Protein AF-J9DMN6-F1 (afdb_monomer_lite)

Structure (mmCIF, N/CA/C/O backbone):
data_AF-J9DMN6-F1
#
_entry.id   AF-J9DMN6-F1
#
loop_
_atom_site.group_PDB
_atom_site.id
_atom_site.type_symbol
_atom_site.label_atom_id
_atom_site.label_alt_id
_atom_site.label_comp_id
_atom_site.label_asym_id
_atom_site.label_entity_id
_atom_site.label_seq_id
_atom_site.pdbx_PDB_ins_code
_atom_site.Cartn_x
_atom_site.Cartn_y
_atom_site.Cartn_z
_atom_site.occupancy
_atom_site.B_iso_or_equiv
_atom_site.auth_seq_id
_atom_site.auth_comp_id
_atom_site.auth_asym_id
_atom_site.auth_atom_id
_atom_site.pdbx_PDB_model_num
ATOM 1 N N . THR A 1 1 ? -10.340 14.581 10.761 1.00 70.94 1 THR A N 1
ATOM 2 C CA . THR A 1 1 ? -9.964 13.678 11.871 1.00 70.94 1 THR A CA 1
ATOM 3 C C . THR A 1 1 ? -9.922 12.211 11.455 1.00 70.94 1 THR A C 1
ATOM 5 O O . THR A 1 1 ? -8.945 11.551 11.769 1.00 70.94 1 THR A O 1
ATOM 8 N N . SER A 1 2 ? -10.898 11.697 10.693 1.00 81.06 2 SER A N 1
ATOM 9 C CA . SER A 1 2 ? -10.941 10.287 10.249 1.00 81.06 2 SER A CA 1
ATOM 10 C C . SER A 1 2 ? -9.752 9.845 9.381 1.00 81.06 2 SER A C 1
ATOM 12 O O . SER A 1 2 ? -9.159 8.816 9.672 1.00 81.06 2 SER A O 1
ATOM 14 N N . LEU A 1 3 ? -9.345 10.634 8.376 1.00 84.31 3 LEU A N 1
ATOM 15 C CA . LEU A 1 3 ? -8.196 10.290 7.521 1.00 84.31 3 LEU A CA 1
ATOM 16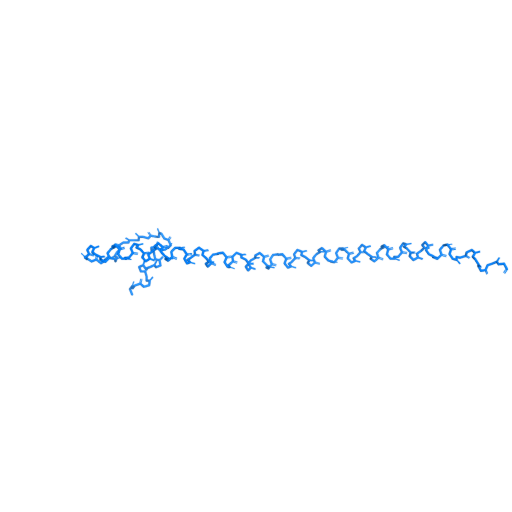 C C . LEU A 1 3 ? -6.884 10.172 8.314 1.00 84.31 3 LEU A C 1
ATOM 18 O O . LEU A 1 3 ? -6.104 9.267 8.053 1.00 84.31 3 LEU A O 1
ATOM 22 N N . TYR A 1 4 ? -6.654 11.050 9.297 1.00 89.12 4 TYR A N 1
ATOM 23 C CA . TYR A 1 4 ? -5.472 10.977 10.164 1.00 89.12 4 TYR A CA 1
ATOM 24 C C . TYR A 1 4 ? -5.436 9.649 10.925 1.00 89.12 4 TYR A C 1
ATOM 26 O O . TYR A 1 4 ? -4.447 8.934 10.824 1.00 89.12 4 TYR A O 1
ATOM 34 N N . PHE A 1 5 ? -6.540 9.283 11.588 1.00 86.12 5 PHE A N 1
ATOM 35 C CA . PHE A 1 5 ? -6.668 8.010 12.299 1.00 86.12 5 PHE A CA 1
ATOM 36 C C . PHE A 1 5 ? -6.416 6.809 11.370 1.00 86.12 5 PHE A C 1
ATOM 38 O O . PHE A 1 5 ? -5.608 5.939 11.676 1.00 86.12 5 PHE A O 1
ATOM 45 N N . THR A 1 6 ? -7.036 6.797 10.188 1.00 85.88 6 THR A N 1
ATOM 46 C CA . THR A 1 6 ? -6.857 5.717 9.211 1.00 85.88 6 THR A CA 1
ATOM 47 C C . THR A 1 6 ? -5.412 5.617 8.711 1.00 85.88 6 THR A C 1
ATOM 49 O O . THR A 1 6 ? -4.873 4.516 8.622 1.00 85.88 6 THR A O 1
ATOM 52 N N . LEU A 1 7 ? -4.759 6.749 8.428 1.00 88.12 7 LEU A N 1
ATOM 53 C CA . LEU A 1 7 ? -3.377 6.768 7.951 1.00 88.12 7 LEU A CA 1
ATOM 54 C C . LEU A 1 7 ? -2.391 6.301 9.023 1.00 88.12 7 LEU A C 1
ATOM 56 O O . LEU A 1 7 ? -1.570 5.447 8.713 1.00 88.12 7 LEU A O 1
ATOM 60 N N . ILE A 1 8 ? -2.477 6.791 10.266 1.00 90.19 8 ILE A N 1
ATOM 61 C CA . ILE A 1 8 ? -1.559 6.366 11.341 1.00 90.19 8 ILE A CA 1
ATOM 62 C C . ILE A 1 8 ? -1.733 4.888 11.710 1.00 90.19 8 ILE A C 1
ATOM 64 O O . ILE A 1 8 ? -0.777 4.247 12.144 1.00 90.19 8 ILE A O 1
ATOM 68 N N . SER A 1 9 ? -2.941 4.338 11.546 1.00 89.06 9 SER A N 1
ATOM 69 C CA . SER A 1 9 ? -3.208 2.915 11.754 1.00 89.06 9 SER A CA 1
ATOM 70 C C . SER A 1 9 ? -2.664 2.066 10.606 1.00 89.06 9 SER A C 1
ATOM 72 O O . SER A 1 9 ? -2.027 1.049 10.865 1.00 89.06 9 SER A O 1
ATOM 74 N N . PHE A 1 10 ? -2.848 2.483 9.347 1.00 88.19 10 PHE A N 1
ATOM 75 C CA . PHE A 1 10 ? -2.287 1.777 8.186 1.00 88.19 10 PHE A CA 1
ATOM 76 C C . PHE A 1 10 ? -0.764 1.816 8.136 1.00 88.19 10 PHE A C 1
ATOM 78 O O . PHE A 1 10 ? -0.140 0.813 7.802 1.00 88.19 10 PHE A O 1
ATOM 85 N N . THR A 1 11 ? -0.155 2.948 8.489 1.00 88.75 11 THR A N 1
ATOM 86 C CA . THR A 1 11 ? 1.305 3.066 8.600 1.00 88.75 11 THR A CA 1
ATOM 87 C C . THR A 1 11 ? 1.846 2.422 9.873 1.00 88.75 11 THR A C 1
ATOM 89 O O . THR A 1 11 ? 3.054 2.428 10.090 1.00 88.75 11 THR A O 1
ATOM 92 N N . THR A 1 12 ? 0.978 1.845 10.712 1.00 87.94 12 THR A N 1
ATOM 93 C CA . THR A 1 12 ? 1.309 1.198 11.990 1.00 87.94 12 THR A CA 1
ATOM 94 C C . THR A 1 12 ? 2.004 2.108 13.012 1.00 87.94 12 THR A C 1
ATOM 96 O O . THR A 1 12 ? 2.525 1.617 14.006 1.00 87.94 12 THR A O 1
ATOM 99 N N . ILE A 1 13 ? 1.965 3.436 12.818 1.00 93.81 13 ILE A N 1
ATOM 100 C CA . ILE A 1 13 ? 2.441 4.419 13.808 1.00 93.81 13 ILE A CA 1
ATOM 101 C C . ILE A 1 13 ? 1.601 4.313 15.086 1.00 93.81 13 ILE A C 1
ATOM 103 O O . ILE A 1 13 ? 2.145 4.293 16.185 1.00 93.81 13 ILE A O 1
ATOM 107 N N . GLY A 1 14 ? 0.273 4.232 14.932 1.00 85.31 14 GLY A N 1
ATOM 108 C CA . GLY A 1 14 ? -0.632 3.796 15.996 1.00 85.31 14 GLY A CA 1
ATOM 109 C C . GLY A 1 14 ? -0.630 4.636 17.278 1.00 85.31 14 GLY A C 1
ATOM 110 O O . GLY A 1 14 ? -0.764 4.059 18.351 1.00 85.31 14 GLY A O 1
ATOM 111 N N . PHE A 1 15 ? -0.516 5.970 17.196 1.00 87.06 15 PHE A N 1
ATOM 112 C CA . PHE A 1 15 ? -0.486 6.842 18.386 1.00 87.06 15 PHE A CA 1
ATOM 113 C C . PHE A 1 15 ? -1.668 6.652 19.346 1.00 87.06 15 PHE A C 1
ATOM 115 O O . PHE A 1 15 ? -1.497 6.819 20.551 1.00 87.06 15 PHE A O 1
ATOM 122 N N . GLY A 1 16 ? -2.852 6.298 18.833 1.00 83.50 16 GLY A N 1
ATOM 123 C CA . GLY A 1 16 ? -4.013 6.003 19.675 1.00 83.50 16 GLY A CA 1
ATOM 124 C C . GLY A 1 16 ? -4.531 7.214 20.460 1.00 83.50 16 GLY A C 1
ATOM 125 O O . GLY A 1 16 ? -5.152 7.056 21.503 1.00 83.50 16 GLY A O 1
ATOM 126 N N . ASP A 1 17 ? -4.285 8.428 19.974 1.00 85.12 17 ASP A N 1
ATOM 127 C CA . ASP A 1 17 ? -4.796 9.679 20.541 1.00 85.12 17 ASP A CA 1
ATOM 128 C C . ASP A 1 17 ? -6.282 9.905 20.218 1.00 85.12 17 ASP A C 1
ATOM 130 O O . ASP A 1 17 ? -6.983 10.631 20.921 1.00 85.12 17 ASP A O 1
ATOM 134 N N . ILE A 1 18 ? -6.779 9.249 19.167 1.00 81.50 18 ILE A N 1
ATOM 135 C CA . ILE A 1 18 ? -8.158 9.365 18.691 1.00 81.50 18 ILE A CA 1
ATOM 136 C C . ILE A 1 18 ? -8.781 7.972 18.632 1.00 81.50 18 ILE A C 1
ATOM 138 O O . ILE A 1 18 ? -8.460 7.183 17.745 1.00 81.50 18 ILE A O 1
ATOM 142 N N 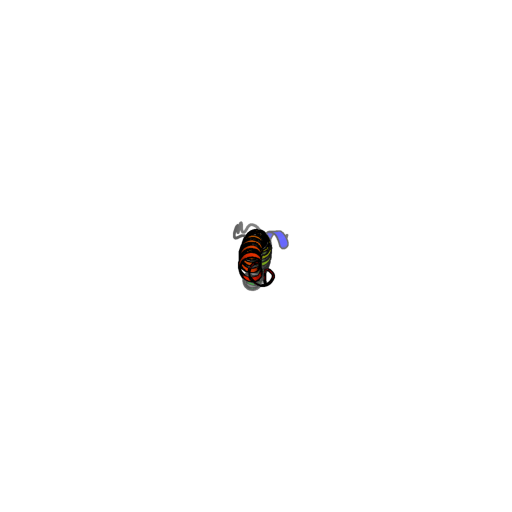. LEU A 1 19 ? -9.670 7.656 19.576 1.00 79.88 19 LEU A N 1
ATOM 143 C CA . LEU A 1 19 ? -10.434 6.405 19.602 1.00 79.88 19 LEU A CA 1
ATOM 144 C C . LEU A 1 19 ? -11.925 6.701 19.792 1.00 79.88 19 LEU A C 1
ATOM 146 O O . LEU A 1 19 ? -12.279 7.616 20.542 1.00 79.88 19 LEU A O 1
ATOM 150 N N . PRO A 1 20 ? -12.826 5.928 19.162 1.00 76.62 20 PRO A N 1
ATOM 151 C CA . PRO A 1 20 ? -14.241 6.016 19.488 1.00 76.62 20 PRO A CA 1
ATOM 152 C C . PRO A 1 20 ? -14.490 5.477 20.904 1.00 76.62 20 PRO A C 1
ATOM 154 O O . PRO A 1 20 ? -14.000 4.411 21.269 1.00 76.62 20 PRO A O 1
ATOM 157 N N . SER A 1 21 ? -15.291 6.189 21.699 1.00 81.31 21 SER A N 1
ATOM 158 C CA . SER A 1 21 ? -15.589 5.790 23.084 1.00 81.31 21 SER A CA 1
ATOM 159 C C . SER A 1 21 ? -16.526 4.584 23.210 1.00 81.31 21 SER A C 1
ATOM 161 O O . SER A 1 21 ? -16.658 4.056 24.310 1.00 81.31 21 SER A O 1
ATOM 163 N N . GLN A 1 22 ? -17.199 4.154 22.132 1.00 86.75 22 GLN A N 1
ATOM 164 C CA . GLN A 1 22 ? -18.115 3.007 22.187 1.00 86.75 22 GLN A CA 1
ATOM 165 C C . GLN A 1 22 ? -17.468 1.748 21.583 1.00 86.75 22 GLN A C 1
ATOM 167 O O . GLN A 1 22 ? -16.914 1.825 20.481 1.00 86.75 22 GLN A O 1
ATOM 172 N N . PRO A 1 23 ? -17.578 0.591 22.261 1.00 79.75 23 PRO A N 1
ATOM 173 C CA . PRO A 1 23 ? -16.913 -0.651 21.860 1.00 79.75 23 PRO A CA 1
ATOM 174 C C . PRO A 1 23 ? -17.386 -1.185 20.500 1.00 79.75 23 PRO A C 1
ATOM 176 O O . PRO A 1 23 ? -16.583 -1.743 19.753 1.00 79.75 23 PRO A O 1
ATOM 179 N N . ASP A 1 24 ? -18.642 -0.941 20.125 1.00 85.81 24 ASP A N 1
ATOM 180 C CA . ASP A 1 24 ? -19.203 -1.420 18.857 1.00 85.81 24 ASP A CA 1
ATOM 181 C C . ASP A 1 24 ? -18.489 -0.814 17.638 1.00 85.81 24 ASP A C 1
ATOM 183 O O . ASP A 1 24 ? -18.237 -1.503 16.647 1.00 85.81 24 ASP A O 1
ATOM 187 N N . TYR A 1 25 ? -18.074 0.455 17.710 1.00 85.56 25 TYR A N 1
ATOM 188 C CA . TYR A 1 25 ? -17.339 1.108 16.620 1.00 85.56 25 TYR A CA 1
ATOM 189 C C . TYR A 1 25 ? -15.901 0.603 16.488 1.00 85.56 25 TYR A C 1
ATOM 191 O O . TYR A 1 25 ? -15.352 0.622 15.388 1.00 85.56 25 TYR A O 1
ATOM 199 N N . ILE A 1 26 ? -15.294 0.120 17.576 1.00 85.62 26 ILE A N 1
ATOM 200 C CA . ILE A 1 26 ? -13.926 -0.416 17.557 1.00 85.62 26 ILE A CA 1
ATOM 201 C C . ILE A 1 26 ? -13.871 -1.674 16.682 1.00 85.62 26 ILE A C 1
ATOM 203 O O . ILE A 1 26 ? -12.972 -1.806 15.851 1.00 85.62 26 ILE A O 1
ATOM 207 N N . ALA A 1 27 ? -14.867 -2.559 16.802 1.00 87.62 27 ALA A N 1
ATOM 208 C CA . ALA A 1 27 ? -14.968 -3.755 15.966 1.00 87.62 27 ALA A CA 1
ATOM 209 C C . ALA A 1 27 ? -15.135 -3.406 14.475 1.00 87.62 27 ALA A C 1
ATOM 211 O O . ALA A 1 27 ? -14.448 -3.970 13.623 1.00 87.62 27 ALA A O 1
ATOM 212 N N . HIS A 1 28 ? -15.985 -2.424 14.157 1.00 86.75 28 HIS A N 1
ATOM 213 C CA . HIS A 1 28 ? -16.172 -1.954 12.780 1.00 86.75 28 HIS A CA 1
ATOM 214 C C . HIS A 1 28 ? -14.885 -1.362 12.195 1.00 86.75 28 HIS A C 1
ATOM 216 O O . HIS A 1 28 ? -14.527 -1.655 11.057 1.00 86.75 28 HIS A O 1
ATOM 222 N N . ILE A 1 29 ? -14.150 -0.572 12.980 1.00 87.38 29 ILE A N 1
ATOM 223 C CA . ILE A 1 29 ? -12.862 -0.007 12.572 1.00 87.38 29 ILE A CA 1
ATOM 224 C C . ILE A 1 29 ? -11.833 -1.105 12.307 1.00 87.38 29 ILE A C 1
ATOM 226 O O . ILE A 1 29 ? -11.128 -1.030 11.304 1.00 87.38 29 ILE A O 1
ATOM 230 N N . ALA A 1 30 ? -11.753 -2.126 13.162 1.00 87.06 30 ALA A N 1
ATOM 231 C CA . ALA A 1 30 ? -10.832 -3.241 12.966 1.00 87.06 30 ALA A CA 1
ATOM 232 C C . ALA A 1 30 ? -11.105 -3.977 11.643 1.00 87.06 30 ALA A C 1
ATOM 234 O O . ALA A 1 30 ? -10.176 -4.251 10.885 1.00 87.06 30 ALA A O 1
ATOM 235 N N . ILE A 1 31 ? -12.378 -4.220 11.315 1.00 89.88 31 ILE A N 1
ATOM 236 C CA . ILE A 1 31 ? -12.777 -4.833 10.038 1.00 89.88 31 ILE A CA 1
ATOM 237 C C . ILE A 1 31 ? -12.427 -3.916 8.858 1.00 89.88 31 ILE A C 1
ATOM 239 O O . ILE A 1 31 ? -11.821 -4.365 7.884 1.00 89.88 31 ILE A O 1
ATOM 243 N N . CYS A 1 32 ? -12.745 -2.622 8.952 1.00 88.25 32 CYS A N 1
ATOM 244 C CA . CYS A 1 32 ? -12.367 -1.636 7.940 1.00 88.25 32 CYS A CA 1
ATOM 245 C C . CYS A 1 32 ? -10.845 -1.569 7.737 1.00 88.25 32 CYS A C 1
ATOM 247 O O . CYS A 1 32 ? -10.394 -1.417 6.602 1.00 88.25 32 CYS A O 1
ATOM 249 N N . LEU A 1 33 ? -10.046 -1.721 8.801 1.00 89.12 33 LEU A N 1
ATOM 250 C CA . LEU A 1 33 ? -8.588 -1.754 8.706 1.00 89.12 33 LEU A CA 1
ATOM 251 C C . LEU A 1 33 ? -8.085 -3.005 7.982 1.00 89.12 33 LEU A C 1
ATOM 253 O O . LEU A 1 33 ? -7.205 -2.884 7.136 1.00 89.12 33 LEU A O 1
ATOM 257 N N . LEU A 1 34 ? -8.656 -4.183 8.247 1.00 90.69 34 LEU A N 1
ATOM 258 C CA . LEU A 1 34 ? -8.289 -5.417 7.540 1.00 90.69 34 LEU A CA 1
ATOM 259 C C . LEU A 1 34 ? -8.553 -5.312 6.032 1.00 90.69 34 LEU A C 1
ATOM 261 O O . LEU A 1 34 ? -7.693 -5.659 5.223 1.00 90.69 34 LEU A O 1
ATOM 265 N N . ILE A 1 35 ? -9.714 -4.775 5.649 1.00 92.56 35 ILE A N 1
ATOM 266 C CA . ILE A 1 35 ? -10.055 -4.532 4.240 1.00 92.56 35 ILE A CA 1
ATOM 267 C C . ILE A 1 35 ? -9.118 -3.472 3.642 1.00 92.56 35 ILE A C 1
ATOM 269 O O . ILE A 1 35 ? -8.597 -3.642 2.540 1.00 92.56 35 ILE A O 1
ATOM 273 N N . GLY A 1 36 ? -8.855 -2.396 4.384 1.00 88.62 36 GLY A N 1
ATOM 274 C CA . GLY A 1 36 ? -7.935 -1.338 3.980 1.00 88.62 36 GLY A CA 1
ATOM 275 C C . GLY A 1 36 ? -6.510 -1.834 3.738 1.00 88.62 36 GLY A C 1
ATOM 276 O O . GLY A 1 36 ? -5.892 -1.451 2.749 1.00 88.62 36 GLY A O 1
ATOM 277 N N . LEU A 1 37 ? -6.008 -2.750 4.567 1.00 89.44 37 LEU A N 1
ATOM 278 C CA . LEU A 1 37 ? -4.695 -3.371 4.382 1.00 89.44 37 LEU A CA 1
ATOM 279 C C . LEU A 1 37 ? -4.637 -4.240 3.116 1.00 89.44 37 LEU A C 1
ATOM 281 O O . LEU A 1 37 ? -3.625 -4.226 2.415 1.00 89.44 37 LEU A O 1
ATOM 285 N N . ALA A 1 38 ? -5.721 -4.939 2.764 1.00 92.31 38 ALA A N 1
ATOM 286 C CA . ALA A 1 38 ? -5.806 -5.675 1.499 1.00 92.31 38 ALA A CA 1
ATOM 287 C C . ALA A 1 38 ? -5.780 -4.732 0.278 1.00 92.31 38 ALA A C 1
ATOM 289 O O . ALA A 1 38 ? -5.105 -5.009 -0.721 1.00 92.31 38 ALA A O 1
ATOM 290 N N . LEU A 1 39 ? -6.453 -3.580 0.372 1.00 91.25 39 LEU A N 1
ATOM 291 C CA . LEU A 1 39 ? -6.389 -2.534 -0.652 1.00 91.25 39 LEU A CA 1
ATOM 292 C C . LEU A 1 39 ? -4.972 -1.962 -0.779 1.00 91.25 39 LEU A C 1
ATOM 294 O O . LEU A 1 39 ? -4.446 -1.886 -1.887 1.00 91.25 39 LEU A O 1
ATOM 298 N N . VAL A 1 40 ? -4.324 -1.627 0.341 1.00 91.00 40 VAL A N 1
ATOM 299 C CA . VAL A 1 40 ? -2.936 -1.133 0.362 1.00 91.00 40 VAL A CA 1
ATOM 300 C C . VAL A 1 40 ? -1.979 -2.153 -0.258 1.00 91.00 40 VAL A C 1
ATOM 302 O O . VAL A 1 40 ? -1.137 -1.777 -1.068 1.00 91.00 40 VAL A O 1
ATOM 305 N N . SER A 1 41 ? -2.142 -3.445 0.038 1.00 92.75 41 SER A N 1
ATOM 306 C CA . SER A 1 41 ? -1.369 -4.524 -0.594 1.00 92.75 41 SER A CA 1
ATOM 307 C C . SER A 1 41 ? -1.508 -4.515 -2.122 1.00 92.75 41 SER A C 1
ATOM 309 O O . SER A 1 41 ? -0.514 -4.575 -2.849 1.00 92.75 41 SER A O 1
ATOM 311 N N . THR A 1 42 ? -2.735 -4.346 -2.621 1.00 94.75 42 THR A N 1
ATOM 312 C CA . THR A 1 42 ? -3.012 -4.272 -4.063 1.00 94.75 42 THR A CA 1
ATOM 313 C C . THR A 1 42 ? -2.370 -3.034 -4.694 1.00 94.75 42 THR A C 1
ATOM 315 O O . THR A 1 42 ? -1.745 -3.134 -5.747 1.00 94.75 42 THR A O 1
ATOM 318 N N . VAL A 1 43 ? -2.453 -1.877 -4.029 1.00 94.38 43 VAL A N 1
ATOM 319 C CA . VAL A 1 43 ? -1.803 -0.631 -4.474 1.00 94.38 43 VAL A CA 1
ATOM 320 C C . VAL A 1 43 ? -0.287 -0.802 -4.549 1.00 94.38 43 VAL A C 1
ATOM 322 O O . VAL A 1 43 ? 0.322 -0.438 -5.553 1.00 94.38 43 VAL A O 1
ATOM 325 N N . ILE A 1 44 ? 0.324 -1.408 -3.529 1.00 93.56 44 ILE A N 1
ATOM 326 C CA . ILE A 1 44 ? 1.758 -1.717 -3.526 1.00 93.56 44 ILE A CA 1
ATOM 327 C C . ILE A 1 44 ? 2.111 -2.617 -4.712 1.00 93.56 44 ILE A C 1
ATOM 329 O O . ILE A 1 44 ? 3.123 -2.384 -5.368 1.00 93.56 44 ILE A O 1
ATOM 333 N N . ASN A 1 45 ? 1.286 -3.618 -5.021 1.00 95.75 45 ASN A N 1
ATOM 334 C CA . ASN A 1 45 ? 1.525 -4.507 -6.154 1.00 95.75 45 ASN A CA 1
ATOM 335 C C . ASN A 1 45 ? 1.507 -3.759 -7.498 1.00 95.75 45 ASN A C 1
ATOM 337 O O . ASN A 1 45 ? 2.388 -3.957 -8.329 1.00 95.75 45 ASN A O 1
ATOM 341 N N . VAL A 1 46 ? 0.560 -2.838 -7.685 1.00 96.44 46 VAL A N 1
ATOM 342 C CA . VAL A 1 46 ? 0.491 -1.984 -8.884 1.00 96.44 46 VAL A CA 1
ATOM 343 C C . VAL A 1 46 ? 1.710 -1.062 -8.992 1.00 96.44 46 VAL A C 1
ATOM 345 O O . VAL A 1 46 ? 2.257 -0.873 -10.077 1.00 96.44 46 VAL A O 1
ATOM 348 N N . ILE A 1 47 ? 2.167 -0.487 -7.876 1.00 96.44 47 ILE A N 1
ATOM 349 C CA . ILE A 1 47 ? 3.378 0.347 -7.855 1.00 96.44 47 ILE A CA 1
ATOM 350 C C . ILE A 1 47 ? 4.604 -0.484 -8.251 1.00 96.44 47 ILE A C 1
ATOM 352 O O . ILE A 1 47 ? 5.389 -0.046 -9.088 1.00 96.44 47 ILE A O 1
ATOM 356 N N . LYS A 1 48 ? 4.743 -1.699 -7.706 1.00 94.56 48 LYS A N 1
ATOM 357 C CA . LYS A 1 48 ? 5.825 -2.626 -8.071 1.00 94.56 48 LYS A CA 1
ATOM 358 C C . LYS A 1 48 ? 5.832 -2.926 -9.566 1.00 94.56 48 LYS A C 1
ATOM 360 O O . LYS A 1 48 ? 6.868 -2.763 -10.195 1.00 94.56 48 LYS A O 1
ATOM 365 N N . GLN A 1 49 ? 4.678 -3.264 -10.142 1.00 95.12 49 GLN A N 1
ATOM 366 C CA . GLN A 1 49 ? 4.561 -3.550 -11.576 1.00 95.12 49 GLN A CA 1
ATOM 367 C C . GLN A 1 49 ? 5.012 -2.377 -12.451 1.00 95.12 49 GLN A C 1
ATOM 369 O O . GLN A 1 49 ? 5.675 -2.583 -13.463 1.00 95.12 49 GLN A O 1
ATOM 374 N N . GLN A 1 50 ? 4.687 -1.141 -12.065 1.00 94.75 50 GLN A N 1
ATOM 375 C CA . GLN A 1 50 ? 5.138 0.041 -12.802 1.00 94.75 50 GLN A CA 1
ATOM 376 C C . GLN A 1 50 ? 6.656 0.218 -12.717 1.00 94.75 50 GLN A C 1
ATOM 378 O O . GLN A 1 50 ? 7.297 0.484 -13.732 1.00 94.75 50 GLN A O 1
ATOM 383 N N . ILE A 1 51 ? 7.234 0.036 -11.527 1.00 96.06 51 ILE A N 1
ATOM 384 C CA . ILE A 1 51 ? 8.685 0.120 -11.319 1.00 96.06 51 ILE A CA 1
ATOM 385 C C . ILE A 1 51 ? 9.411 -0.973 -12.118 1.00 96.06 51 ILE A C 1
ATOM 387 O O . ILE A 1 51 ? 10.406 -0.688 -12.778 1.00 96.06 51 ILE A O 1
ATOM 391 N N . GLU A 1 52 ? 8.897 -2.203 -12.110 1.00 94.38 52 GLU A N 1
ATOM 392 C CA . GLU A 1 52 ? 9.438 -3.318 -12.893 1.00 94.38 52 GLU A CA 1
ATOM 393 C C . GLU A 1 52 ? 9.338 -3.054 -14.396 1.00 94.38 52 GLU A C 1
ATOM 395 O O . GLU A 1 52 ? 10.310 -3.259 -15.113 1.00 94.38 52 GLU A O 1
ATOM 400 N N . ALA A 1 53 ? 8.207 -2.539 -14.886 1.00 91.19 53 ALA A N 1
ATOM 401 C CA . ALA A 1 53 ? 8.048 -2.196 -16.298 1.00 91.19 53 ALA A CA 1
ATOM 402 C C . ALA A 1 53 ? 9.057 -1.125 -16.752 1.00 91.19 53 ALA A C 1
ATOM 404 O O . ALA A 1 53 ? 9.632 -1.242 -17.835 1.00 91.19 53 ALA A O 1
ATOM 405 N N . LEU A 1 54 ? 9.307 -0.119 -15.908 1.00 91.19 54 LEU A N 1
ATOM 406 C CA . LEU A 1 54 ? 10.342 0.895 -16.128 1.00 91.19 54 LEU A CA 1
ATOM 407 C C . LEU A 1 54 ? 11.748 0.277 -16.163 1.00 91.19 54 LEU A C 1
ATOM 409 O O . LEU A 1 54 ? 12.517 0.565 -17.078 1.00 91.19 54 LEU A O 1
ATOM 413 N N . ALA A 1 55 ? 12.074 -0.601 -15.212 1.00 90.38 55 ALA A N 1
ATOM 414 C CA . ALA A 1 55 ? 13.376 -1.264 -15.151 1.00 90.38 55 ALA A CA 1
ATOM 415 C C . ALA A 1 55 ? 13.613 -2.202 -16.350 1.00 90.38 55 ALA A C 1
ATOM 417 O O . ALA A 1 55 ? 14.668 -2.155 -16.977 1.00 90.38 55 ALA A O 1
ATOM 418 N N . ILE A 1 56 ? 12.606 -2.999 -16.721 1.00 90.19 56 ILE A N 1
ATOM 419 C CA . ILE A 1 56 ? 12.658 -3.937 -17.850 1.00 90.19 56 ILE A CA 1
ATOM 420 C C . ILE A 1 56 ? 12.771 -3.194 -19.186 1.00 90.19 56 ILE A C 1
ATOM 422 O O . ILE A 1 56 ? 13.435 -3.673 -20.101 1.00 90.19 56 ILE A O 1
ATOM 426 N N . GLY A 1 57 ? 12.122 -2.035 -19.332 1.00 87.38 57 GLY A N 1
ATOM 427 C CA . GLY A 1 57 ? 12.248 -1.218 -20.541 1.00 87.38 57 G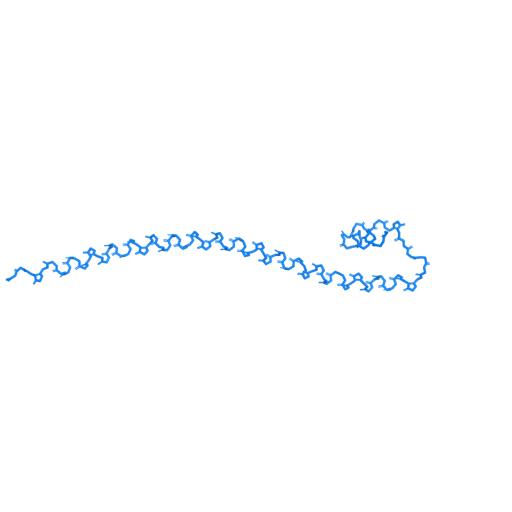LY A CA 1
ATOM 428 C C . GLY A 1 57 ? 13.687 -0.758 -20.788 1.00 87.38 57 GLY A C 1
ATOM 429 O O . GLY A 1 57 ? 14.140 -0.750 -21.931 1.00 87.38 57 GLY A O 1
ATOM 430 N N . MET A 1 58 ? 14.410 -0.431 -19.714 1.00 85.50 58 MET A N 1
ATOM 431 C CA . MET A 1 58 ? 15.811 -0.021 -19.786 1.00 85.50 58 MET A CA 1
ATOM 432 C C . MET A 1 58 ? 16.734 -1.191 -20.152 1.00 85.50 58 MET A C 1
ATOM 434 O O . MET A 1 58 ? 17.598 -1.031 -21.009 1.00 85.50 58 MET A O 1
ATOM 438 N N . ASP A 1 59 ? 16.503 -2.368 -19.567 1.00 87.12 59 ASP A N 1
ATOM 439 C CA . ASP A 1 59 ? 17.267 -3.596 -19.833 1.00 87.12 59 ASP A CA 1
ATOM 440 C C . ASP A 1 59 ? 17.090 -4.084 -21.284 1.00 87.12 59 ASP A C 1
ATOM 442 O O . ASP A 1 59 ? 18.055 -4.273 -22.024 1.00 87.12 59 ASP A O 1
ATOM 446 N N . LYS A 1 60 ? 15.839 -4.134 -21.764 1.00 82.44 60 LYS A N 1
ATOM 447 C CA . LYS A 1 60 ? 15.517 -4.558 -23.137 1.00 82.44 60 LYS A CA 1
ATOM 448 C C . LYS A 1 60 ? 16.143 -3.673 -24.211 1.00 82.44 60 LYS A C 1
ATOM 450 O O . LYS A 1 60 ? 16.431 -4.160 -25.300 1.00 82.44 60 LYS A O 1
ATOM 455 N N . ASN A 1 61 ? 16.310 -2.375 -23.951 1.00 86.88 61 ASN A N 1
ATOM 456 C CA . ASN A 1 61 ? 16.933 -1.480 -24.925 1.00 86.88 61 ASN A CA 1
ATOM 457 C C . ASN A 1 61 ? 18.418 -1.819 -25.132 1.00 86.88 61 ASN A C 1
ATOM 459 O O . ASN A 1 61 ? 18.888 -1.793 -26.265 1.00 86.88 61 ASN A O 1
ATOM 463 N N . ILE A 1 62 ? 19.121 -2.186 -24.057 1.00 84.56 62 ILE A N 1
ATOM 464 C CA . ILE A 1 62 ? 20.537 -2.572 -24.092 1.00 84.56 62 ILE A CA 1
ATOM 465 C C . I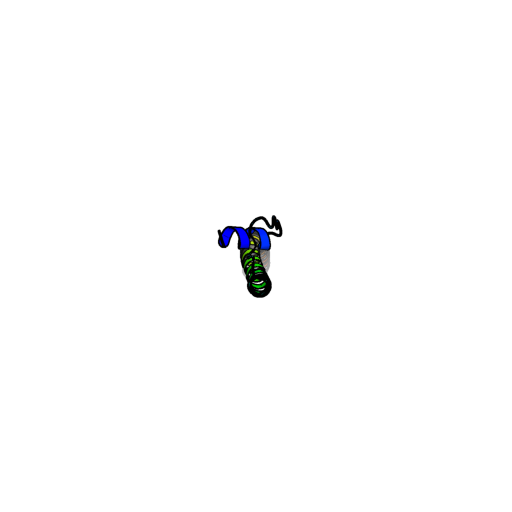LE A 1 62 ? 20.701 -3.903 -24.837 1.00 84.56 62 ILE A C 1
ATOM 467 O O . ILE A 1 62 ? 21.533 -4.008 -25.739 1.00 84.56 62 ILE A O 1
ATOM 471 N N . ASP A 1 63 ? 19.856 -4.890 -24.529 1.00 89.44 63 ASP A N 1
ATOM 472 C CA . ASP A 1 63 ? 19.886 -6.195 -25.199 1.00 89.44 63 ASP A CA 1
ATOM 473 C C . ASP A 1 63 ? 19.592 -6.088 -26.699 1.00 89.44 63 ASP A C 1
ATOM 475 O O . ASP A 1 63 ? 20.244 -6.739 -27.517 1.00 89.44 63 ASP A O 1
ATOM 479 N N . ASN A 1 64 ? 18.626 -5.251 -27.086 1.00 89.06 64 ASN A N 1
ATOM 480 C CA . ASN A 1 64 ? 18.289 -5.045 -28.493 1.00 89.06 64 ASN A CA 1
ATOM 481 C C . ASN A 1 64 ? 19.432 -4.371 -29.262 1.00 89.06 64 ASN A C 1
ATOM 483 O O . ASN A 1 64 ? 19.703 -4.747 -30.402 1.00 89.06 64 ASN A O 1
ATOM 487 N N . GLU A 1 65 ? 20.114 -3.402 -28.649 1.00 86.25 65 GLU A N 1
ATOM 488 C CA . GLU A 1 65 ? 21.258 -2.727 -29.262 1.00 86.25 65 GLU A CA 1
ATOM 489 C C . GLU A 1 65 ? 22.444 -3.687 -29.443 1.00 86.25 65 GLU A C 1
ATOM 491 O O . GLU A 1 65 ? 23.050 -3.720 -30.515 1.00 86.25 65 GLU A O 1
ATOM 496 N N . TYR A 1 66 ? 22.710 -4.548 -28.454 1.00 85.81 66 TYR A N 1
ATOM 497 C CA . TYR A 1 66 ? 23.738 -5.586 -28.554 1.00 85.81 66 TYR A CA 1
ATOM 498 C C . TYR A 1 66 ? 23.404 -6.632 -29.626 1.00 85.81 66 TYR A C 1
ATOM 500 O O . TYR A 1 66 ? 24.251 -6.950 -30.459 1.00 85.81 66 TYR A O 1
ATOM 508 N N . LYS A 1 67 ? 22.160 -7.131 -29.665 1.00 86.94 67 LYS A N 1
ATOM 509 C CA . LYS A 1 67 ? 21.727 -8.112 -30.674 1.00 86.94 67 LYS A CA 1
ATOM 510 C C . LYS A 1 67 ? 21.791 -7.554 -32.093 1.00 86.94 67 LYS A C 1
ATOM 512 O O . LYS A 1 67 ? 22.260 -8.255 -32.976 1.00 86.94 67 LYS A O 1
ATOM 517 N N . ASN A 1 68 ? 21.390 -6.301 -32.301 1.00 88.56 68 ASN A N 1
ATOM 518 C CA . ASN A 1 68 ? 21.490 -5.644 -33.606 1.00 88.56 68 ASN A CA 1
ATOM 519 C C . ASN A 1 68 ? 22.956 -5.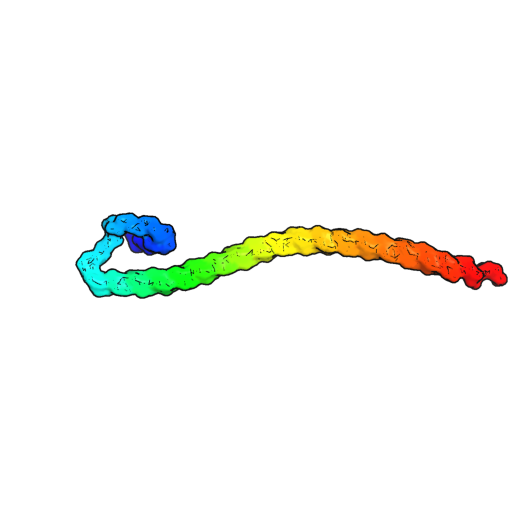437 -34.031 1.00 88.56 68 ASN A C 1
ATOM 521 O O . ASN A 1 68 ? 23.307 -5.625 -35.192 1.00 88.56 68 ASN A O 1
ATOM 525 N N . ALA A 1 69 ? 23.840 -5.087 -33.090 1.00 88.00 69 ALA A N 1
ATOM 526 C CA . ALA A 1 69 ? 25.269 -4.982 -33.374 1.00 88.00 69 ALA A CA 1
ATOM 527 C C . ALA A 1 69 ? 25.885 -6.341 -33.750 1.00 88.00 69 ALA A C 1
ATOM 529 O O . ALA A 1 69 ? 26.669 -6.397 -34.693 1.00 88.00 69 ALA A O 1
ATOM 530 N N . LEU A 1 70 ? 25.508 -7.428 -33.067 1.00 86.25 70 LEU A N 1
ATOM 531 C CA . LEU A 1 70 ? 25.939 -8.782 -33.429 1.00 86.25 70 LEU A CA 1
ATOM 532 C C . LEU A 1 70 ? 25.374 -9.235 -34.781 1.00 86.25 70 LEU A C 1
ATOM 534 O O . LEU A 1 70 ? 26.126 -9.749 -35.599 1.00 86.25 70 LEU A O 1
ATOM 538 N N . GLU A 1 71 ? 24.091 -8.989 -35.050 1.00 89.56 71 GLU A N 1
ATOM 539 C CA . GLU A 1 71 ? 23.450 -9.322 -36.330 1.00 89.56 71 GLU A CA 1
ATOM 540 C C . GLU A 1 71 ? 24.105 -8.577 -37.499 1.00 89.56 71 GLU A C 1
ATOM 542 O O . GLU A 1 71 ? 24.265 -9.123 -38.588 1.00 89.56 71 GLU A O 1
ATOM 547 N N . LYS A 1 72 ? 24.558 -7.339 -37.271 1.00 86.25 72 LYS A N 1
ATOM 548 C CA . LYS A 1 72 ? 25.281 -6.562 -38.277 1.00 86.25 72 LYS A CA 1
ATOM 549 C C . LYS A 1 72 ? 26.678 -7.114 -38.570 1.00 86.25 72 LYS A C 1
ATOM 551 O O . LYS A 1 72 ? 27.114 -7.007 -39.710 1.00 86.25 72 LYS A O 1
ATOM 556 N N . LEU A 1 73 ? 27.357 -7.688 -37.576 1.00 85.50 73 LEU A N 1
ATOM 557 C CA . LEU A 1 73 ? 28.629 -8.390 -37.777 1.00 85.50 73 LEU A CA 1
ATOM 558 C C . LEU A 1 73 ? 28.403 -9.723 -38.506 1.00 85.50 73 LEU A C 1
ATOM 560 O O . LEU A 1 73 ? 29.117 -10.021 -39.455 1.00 85.50 73 LEU A O 1
ATOM 564 N N . GLU A 1 74 ? 27.357 -10.466 -38.136 1.00 88.25 74 GLU A N 1
ATOM 565 C CA . GLU A 1 74 ? 26.977 -11.721 -38.799 1.00 88.25 74 GLU A CA 1
ATOM 566 C C . GLU A 1 74 ? 26.589 -11.494 -40.270 1.00 88.25 74 GLU A C 1
ATOM 568 O O . GLU A 1 74 ? 27.029 -12.234 -41.142 1.00 88.25 74 GLU A O 1
ATOM 573 N N . CYS A 1 75 ? 25.848 -10.423 -40.581 1.00 78.94 75 CYS A N 1
ATOM 574 C CA . CYS A 1 75 ? 25.555 -10.029 -41.963 1.00 78.94 75 CYS A CA 1
ATOM 575 C C . CYS A 1 75 ? 26.816 -9.688 -42.774 1.00 78.94 75 CYS A C 1
ATOM 577 O O . CYS A 1 75 ? 26.823 -9.928 -43.978 1.00 78.94 75 CYS A O 1
ATOM 579 N N . ASP A 1 76 ? 27.855 -9.119 -42.154 1.00 82.06 76 ASP A N 1
ATOM 580 C CA . ASP A 1 76 ? 29.086 -8.710 -42.847 1.00 82.06 76 ASP A CA 1
ATOM 581 C C . ASP A 1 76 ? 30.008 -9.914 -43.116 1.00 82.06 76 ASP A C 1
ATOM 583 O O . ASP A 1 76 ? 30.521 -10.054 -44.226 1.00 82.06 76 ASP A O 1
ATOM 587 N N . ASP A 1 77 ? 30.138 -10.842 -42.158 1.00 81.31 77 ASP A N 1
ATOM 588 C CA . ASP A 1 77 ? 30.835 -12.124 -42.363 1.00 81.31 77 ASP A CA 1
ATOM 589 C C . ASP A 1 77 ? 30.117 -12.986 -43.417 1.00 81.31 77 ASP A C 1
ATOM 591 O O . ASP A 1 77 ? 30.753 -13.498 -44.340 1.00 81.31 77 ASP A O 1
ATOM 595 N N . VAL A 1 78 ? 28.780 -13.080 -43.358 1.00 80.38 78 VAL A N 1
ATOM 596 C CA . VAL A 1 78 ? 27.977 -13.780 -44.378 1.00 80.38 78 VAL A CA 1
ATOM 597 C C . VAL A 1 78 ? 28.108 -13.105 -45.749 1.00 80.38 78 VAL A C 1
ATOM 599 O O . VAL A 1 78 ? 28.181 -13.799 -46.761 1.00 80.38 78 VAL A O 1
ATOM 602 N N . GLN A 1 79 ? 28.188 -11.770 -45.813 1.00 78.06 79 GLN A N 1
ATOM 603 C CA . GLN A 1 79 ? 28.431 -11.041 -47.062 1.00 78.06 79 GLN A CA 1
ATOM 604 C C . GLN A 1 79 ? 29.833 -11.328 -47.619 1.00 78.06 79 GLN A C 1
ATOM 606 O O . GLN A 1 79 ? 29.985 -11.509 -48.829 1.00 78.06 79 GLN A O 1
ATOM 611 N N . PHE A 1 80 ? 30.855 -11.382 -46.760 1.00 73.88 80 PHE A N 1
ATOM 612 C CA . PHE A 1 80 ? 32.221 -11.688 -47.172 1.00 73.88 80 PHE A CA 1
ATOM 613 C C . PHE A 1 80 ? 32.343 -13.130 -47.682 1.00 73.88 80 PHE A C 1
ATOM 615 O O . PHE A 1 80 ? 32.920 -13.351 -48.748 1.00 73.88 80 PHE A O 1
ATOM 622 N N . GLU A 1 81 ? 31.733 -14.098 -46.994 1.00 73.12 81 GLU A N 1
ATOM 623 C CA . GLU A 1 81 ? 31.711 -15.501 -47.423 1.00 73.12 81 GLU A CA 1
ATOM 624 C C . GLU A 1 81 ? 30.885 -15.701 -48.707 1.00 73.12 81 GLU A C 1
ATOM 626 O O . GLU A 1 81 ? 31.322 -16.402 -49.619 1.00 73.12 81 GLU A O 1
ATOM 631 N N . TYR A 1 82 ? 29.763 -14.990 -48.865 1.00 68.31 82 TYR A N 1
ATOM 632 C CA . TYR A 1 82 ? 28.981 -14.993 -50.106 1.00 68.31 82 TYR A CA 1
ATOM 633 C C . TYR A 1 82 ? 29.767 -14.430 -51.302 1.00 68.31 82 TYR A C 1
ATOM 635 O O . TYR A 1 82 ? 29.644 -14.926 -52.426 1.00 68.31 82 TYR A O 1
ATOM 643 N N . CYS A 1 83 ? 30.588 -13.400 -51.082 1.00 63.78 83 CYS A N 1
ATOM 644 C CA . CYS A 1 83 ? 31.450 -12.832 -52.119 1.00 63.78 83 CYS A CA 1
ATOM 645 C C . CYS A 1 83 ? 32.653 -13.731 -52.444 1.00 63.78 83 CYS A C 1
ATOM 647 O O . CYS A 1 83 ? 33.105 -13.726 -53.588 1.00 63.78 83 CYS A O 1
ATOM 649 N N . ALA A 1 84 ? 33.153 -14.503 -51.474 1.00 68.56 84 ALA A N 1
ATOM 650 C CA . ALA A 1 84 ? 34.209 -15.487 -51.693 1.00 68.56 84 ALA A CA 1
ATOM 651 C C . ALA A 1 84 ? 33.719 -16.678 -52.537 1.00 68.56 84 ALA A C 1
ATOM 653 O O . ALA A 1 84 ? 34.395 -17.052 -53.488 1.00 68.56 84 ALA A O 1
ATOM 654 N N . ASP A 1 85 ? 32.525 -17.213 -52.259 1.00 64.88 85 ASP A N 1
ATOM 655 C CA . ASP A 1 85 ? 31.962 -18.368 -52.984 1.00 64.88 85 ASP A CA 1
ATOM 656 C C . ASP A 1 85 ? 31.505 -18.013 -54.417 1.00 64.88 85 ASP A C 1
ATOM 658 O O . ASP A 1 85 ? 31.685 -18.779 -55.361 1.00 64.88 85 ASP A O 1
ATOM 662 N N . ASN A 1 86 ? 30.980 -16.798 -54.632 1.00 61.62 86 ASN A N 1
ATOM 663 C CA . ASN A 1 86 ? 30.536 -16.349 -55.961 1.00 61.62 86 ASN A CA 1
ATOM 664 C C . ASN A 1 86 ? 31.641 -15.701 -56.824 1.00 61.62 86 ASN A C 1
ATOM 666 O O . ASN A 1 86 ? 31.402 -15.383 -57.995 1.00 61.62 86 ASN A O 1
ATOM 670 N N . GLY A 1 87 ? 32.840 -15.490 -56.270 1.00 56.16 87 GLY A N 1
ATOM 671 C CA . GLY A 1 87 ? 33.983 -14.885 -56.964 1.00 56.16 87 GLY A CA 1
ATOM 672 C C . GLY A 1 87 ? 34.650 -15.795 -58.003 1.00 56.16 87 GLY A C 1
ATOM 673 O O . GLY A 1 87 ? 35.242 -15.291 -58.959 1.00 56.16 87 GLY A O 1
ATOM 674 N N . ASP A 1 88 ? 34.491 -17.115 -57.875 1.00 57.03 88 ASP A N 1
ATOM 675 C CA . ASP A 1 88 ? 35.157 -18.106 -58.732 1.00 57.03 88 ASP A CA 1
ATOM 676 C C . ASP A 1 88 ? 34.309 -18.562 -59.939 1.00 57.03 88 ASP A C 1
ATOM 678 O O . ASP A 1 88 ? 34.810 -19.248 -60.826 1.00 57.03 88 ASP A O 1
ATOM 682 N N . ILE A 1 89 ? 33.037 -18.148 -60.032 1.00 58.09 89 ILE A N 1
ATOM 683 C CA . ILE A 1 89 ? 32.084 -18.645 -61.051 1.00 58.09 89 ILE A CA 1
ATOM 684 C C . ILE A 1 89 ? 32.018 -17.777 -62.325 1.00 58.09 89 ILE A C 1
ATOM 686 O O . ILE A 1 89 ? 31.319 -18.128 -63.272 1.00 58.09 89 ILE A O 1
ATOM 690 N N . ASN A 1 90 ? 32.722 -16.638 -62.375 1.00 55.25 90 ASN A N 1
ATOM 691 C CA . ASN A 1 90 ? 32.676 -15.693 -63.508 1.00 55.25 90 ASN A CA 1
ATOM 692 C C . ASN A 1 90 ? 34.017 -15.544 -64.260 1.00 55.25 90 ASN A C 1
ATOM 694 O O . ASN A 1 90 ? 34.192 -14.572 -64.993 1.00 55.25 90 ASN A O 1
ATOM 698 N N . ASN A 1 91 ? 34.964 -16.471 -64.075 1.00 54.69 91 ASN A N 1
ATOM 699 C CA . ASN A 1 91 ? 36.294 -16.441 -64.705 1.00 54.69 91 ASN A CA 1
ATOM 700 C C . ASN A 1 91 ? 36.568 -17.663 -65.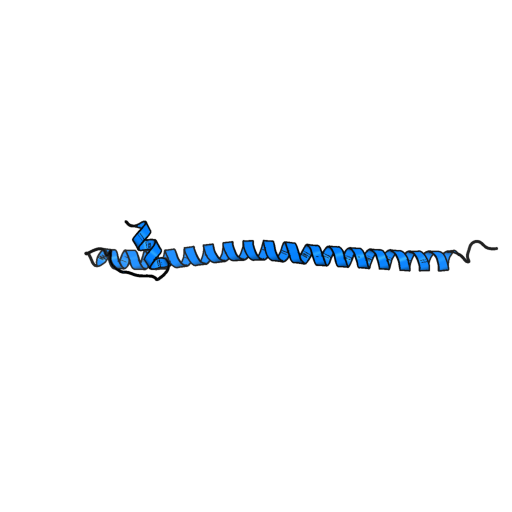611 1.00 54.69 91 ASN A C 1
ATOM 702 O O . ASN A 1 91 ? 37.665 -18.215 -65.564 1.00 54.69 91 ASN A O 1
ATOM 706 N N . ASP A 1 92 ? 35.600 -18.054 -66.446 1.00 52.53 92 ASP A N 1
ATOM 707 C CA . ASP A 1 92 ? 35.806 -18.957 -67.599 1.00 52.53 92 ASP A CA 1
ATOM 708 C C . ASP A 1 92 ? 35.294 -18.307 -68.898 1.00 52.53 92 ASP A C 1
ATOM 710 O O . ASP A 1 92 ? 34.180 -17.726 -68.876 1.00 52.53 92 ASP A O 1
#

InterPro domains:
  IPR003280 Two pore domain potassium channel [PTHR11003] (1-68)
  IPR013099 Potassium channel domain [PF07885] (2-51)

Radius of gyration: 31.92 Å; chains: 1; bounding box: 56×33×91 Å

Sequence (92 aa):
TSLYFTLISFTTIGFGDILPSQPDYIAHIAICLLIGLALVSTVINVIKQQIEALAIGMDKNIDNEYKNALEKLECDDVQFEYCADNGDINND

Foldseek 3Di:
DVVVCLVCVLVVVCPVPDDDPDPVVVVVVVVVNVVVNVVVVVVVVVVVVVVVVVVVVVVVVVVVVVVVVVVVVVVVVVVVVVCVVVVPVPDD

Organism: Wuchereria bancrofti (NCBI:txid6293)

pLDDT: mean 84.06, std 10.31, range [52.53, 96.44]

Secondary structure (DSSP, 8-state):
-HHHHHHHHHTT--------SSHHHHHHHHHHHHHHHHHHHHHHHHHHHHHHHHHHHHHHHHHHHHHHHHHHHHHHHHHHHHHHHHTSTT--